Protein AF-A0A1F4ZVP4-F1 (afdb_monomer_lite)

Foldseek 3Di:
DPDDDPPDPPAAAEAADPDPPDDDPDPSYYYDPPADVVVVVVVVVVVDPDDDDPDDQDNVQRCQLVVNDFKDKDKDAQDDDPDDDDRHDPDDPGDFDWDFDDWADPDPGMIITMTGGDD

Sequence (119 aa):
MDLKEWPLTDGPLVVLSSQSGLVSRYPETTFTKEGPAGAVKLLGDKGYKEVIVIGGNQTWTSFAKVGLVDEVFLDIEPLAFGDGKFLFSGGGVFDLKLKLLESRPLSSQTIQLHYLVQK

Organism: 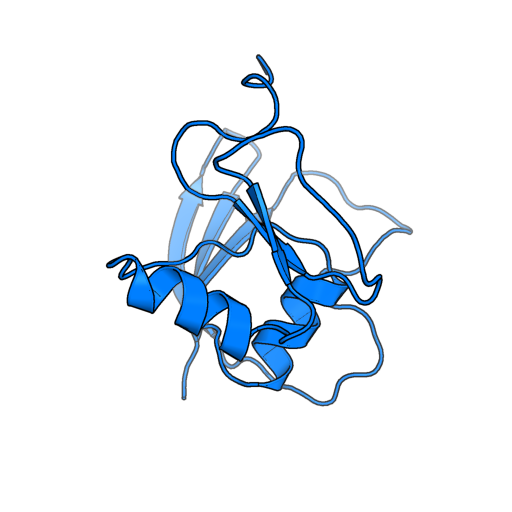NCBI:txid1797266

Radius of gyration: 16.0 Å; chains: 1; bounding box: 39×36×40 Å

Structure (mmCIF, N/CA/C/O backbone):
data_AF-A0A1F4ZVP4-F1
#
_entry.id   AF-A0A1F4ZVP4-F1
#
loop_
_atom_site.group_PDB
_atom_site.id
_atom_site.type_symbol
_atom_site.label_atom_id
_atom_site.label_alt_id
_atom_site.label_comp_id
_atom_site.label_asym_id
_atom_site.label_entity_id
_atom_site.label_seq_id
_atom_site.pdbx_PDB_ins_code
_atom_site.Cartn_x
_atom_site.Cartn_y
_atom_site.Cartn_z
_atom_site.occupancy
_atom_site.B_iso_or_equiv
_atom_site.auth_seq_id
_atom_site.auth_comp_id
_atom_site.auth_asym_id
_atom_site.auth_atom_id
_atom_site.pdbx_PDB_model_num
ATOM 1 N N . MET A 1 1 ? 12.125 -1.549 17.165 1.00 45.12 1 MET A N 1
ATOM 2 C CA . MET A 1 1 ? 11.800 -2.036 15.813 1.00 45.12 1 MET A CA 1
ATOM 3 C C . MET A 1 1 ? 13.130 -2.441 15.211 1.00 45.12 1 MET A C 1
ATOM 5 O O . MET A 1 1 ? 13.897 -1.556 14.856 1.00 45.12 1 MET A O 1
ATOM 9 N N . ASP A 1 2 ? 13.467 -3.730 15.236 1.00 48.38 2 ASP A N 1
ATOM 10 C CA . ASP A 1 2 ? 14.590 -4.214 14.430 1.00 48.38 2 ASP A CA 1
ATOM 11 C C . ASP A 1 2 ? 14.160 -4.039 12.979 1.00 48.38 2 ASP A C 1
ATOM 13 O O . ASP A 1 2 ? 13.241 -4.711 12.505 1.00 48.38 2 ASP A O 1
ATOM 17 N N . LEU A 1 3 ? 14.738 -3.051 12.303 1.00 49.50 3 LEU A N 1
ATOM 18 C CA . LEU A 1 3 ? 14.576 -2.937 10.865 1.00 49.50 3 LEU A CA 1
ATOM 19 C C . LEU A 1 3 ? 15.247 -4.183 10.286 1.00 49.50 3 LEU A C 1
ATOM 21 O O . LEU A 1 3 ? 16.468 -4.309 10.369 1.00 49.50 3 LEU A O 1
ATOM 25 N N . LYS A 1 4 ? 14.452 -5.116 9.743 1.00 58.88 4 LYS A N 1
ATOM 26 C CA . LYS A 1 4 ? 14.982 -6.157 8.852 1.00 58.88 4 LYS A CA 1
ATOM 27 C C . LYS A 1 4 ? 15.918 -5.480 7.846 1.00 58.88 4 LYS A C 1
ATOM 29 O O . LYS A 1 4 ? 15.633 -4.363 7.403 1.00 58.88 4 LYS A O 1
ATOM 34 N N . GLU A 1 5 ? 17.031 -6.134 7.522 1.00 70.31 5 GLU A N 1
ATOM 35 C CA . GLU A 1 5 ? 17.981 -5.613 6.539 1.00 70.31 5 GLU A CA 1
ATOM 36 C C . GLU A 1 5 ? 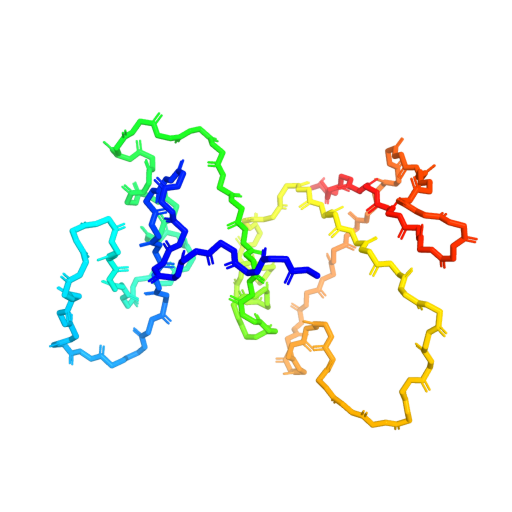17.251 -5.219 5.248 1.00 70.31 5 GLU A C 1
ATOM 38 O O . GLU A 1 5 ? 16.305 -5.881 4.822 1.00 70.31 5 GLU A O 1
ATOM 43 N N . TRP A 1 6 ? 17.656 -4.094 4.661 1.00 67.94 6 TRP A N 1
ATOM 44 C CA . TRP A 1 6 ? 17.131 -3.629 3.384 1.00 67.94 6 TRP A CA 1
ATOM 45 C C . TRP A 1 6 ? 17.987 -4.184 2.234 1.00 67.94 6 TRP A C 1
ATOM 47 O O . TRP A 1 6 ? 19.216 -4.044 2.289 1.00 67.94 6 TRP A O 1
ATOM 57 N N . PRO A 1 7 ? 17.381 -4.683 1.141 1.00 70.25 7 PRO A N 1
ATOM 58 C CA . PRO A 1 7 ? 15.942 -4.743 0.858 1.00 70.25 7 PRO A CA 1
ATOM 59 C C . PRO A 1 7 ? 15.245 -5.915 1.560 1.00 70.25 7 PRO A C 1
ATOM 61 O O . PRO A 1 7 ? 15.893 -6.833 2.048 1.00 70.25 7 PRO A O 1
ATOM 64 N N . LEU A 1 8 ? 13.907 -5.884 1.573 1.00 68.50 8 LEU A N 1
ATOM 65 C CA . LEU A 1 8 ? 13.087 -6.998 2.055 1.00 68.50 8 LEU A CA 1
ATOM 66 C C . LEU A 1 8 ? 13.511 -8.296 1.350 1.00 68.50 8 LEU A C 1
ATOM 68 O O . LEU A 1 8 ? 13.400 -8.399 0.132 1.00 68.50 8 LEU A O 1
ATOM 72 N N . THR A 1 9 ? 13.977 -9.277 2.119 1.00 67.56 9 THR A N 1
ATOM 73 C CA . THR A 1 9 ? 14.490 -10.554 1.595 1.00 67.56 9 THR A CA 1
ATOM 74 C C . THR A 1 9 ? 13.409 -11.623 1.431 1.00 67.56 9 THR A C 1
ATOM 76 O O . THR A 1 9 ? 13.663 -12.674 0.850 1.00 67.56 9 THR A O 1
ATOM 79 N N . ASP A 1 10 ? 12.189 -11.349 1.901 1.00 74.62 10 ASP A N 1
ATOM 80 C CA . ASP A 1 10 ? 11.070 -12.299 1.906 1.00 74.62 10 ASP A CA 1
ATOM 81 C C . ASP A 1 10 ? 10.374 -12.429 0.529 1.00 74.62 10 ASP A C 1
ATOM 83 O O . ASP A 1 10 ? 9.426 -13.200 0.382 1.00 74.62 10 ASP A O 1
ATOM 87 N N . GLY A 1 11 ? 10.816 -11.684 -0.493 1.00 81.00 11 GLY A N 1
ATOM 88 C CA . GLY A 1 11 ? 10.247 -11.741 -1.841 1.00 81.00 11 GLY A CA 1
ATOM 89 C C . GLY A 1 11 ? 10.849 -10.724 -2.819 1.00 81.00 11 GLY A C 1
ATOM 90 O O . GLY A 1 11 ? 11.676 -9.898 -2.434 1.00 81.00 11 GLY A O 1
ATOM 91 N N . PRO A 1 12 ? 10.455 -10.767 -4.104 1.00 90.69 12 PRO A N 1
ATOM 92 C CA . PRO A 1 12 ? 10.940 -9.826 -5.104 1.00 90.69 12 PRO A CA 1
ATOM 93 C C . PRO A 1 12 ? 10.416 -8.414 -4.830 1.00 90.69 12 PRO A C 1
ATOM 95 O O . PRO A 1 12 ? 9.220 -8.203 -4.629 1.00 90.69 12 PRO A O 1
ATOM 98 N N . LEU A 1 13 ? 11.306 -7.430 -4.915 1.00 92.75 13 LEU A N 1
ATOM 99 C CA . LEU A 1 13 ? 10.977 -6.015 -4.811 1.00 92.75 13 LEU A CA 1
ATOM 100 C C . LEU A 1 13 ? 10.912 -5.397 -6.209 1.00 92.75 13 LEU A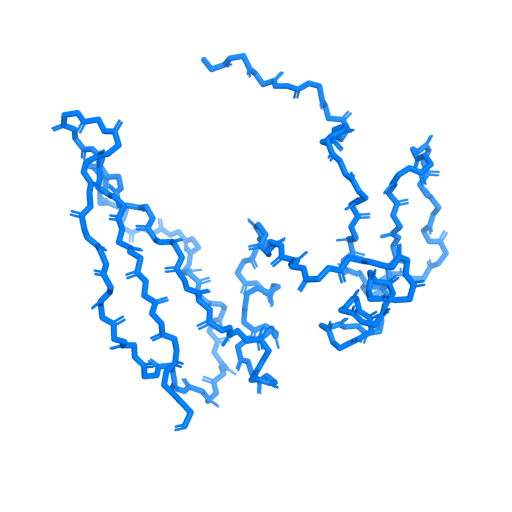 C 1
ATOM 102 O O . LEU A 1 13 ? 11.869 -5.465 -6.980 1.00 92.75 13 LEU A O 1
ATOM 106 N N . VAL A 1 14 ? 9.799 -4.743 -6.536 1.00 94.62 14 VAL A N 1
ATOM 107 C CA . VAL A 1 14 ? 9.669 -3.961 -7.771 1.00 94.62 14 VAL A CA 1
ATOM 108 C C . VAL A 1 14 ? 9.603 -2.482 -7.426 1.00 94.62 14 VAL A C 1
ATOM 110 O O . VAL A 1 14 ? 8.726 -2.045 -6.686 1.00 94.62 14 VAL A O 1
ATOM 113 N N . VAL A 1 15 ? 10.525 -1.702 -7.985 1.00 95.06 15 VAL A N 1
ATOM 114 C CA . VAL A 1 15 ? 10.582 -0.250 -7.808 1.00 95.06 15 VAL A CA 1
ATOM 115 C C . VAL A 1 15 ? 10.091 0.428 -9.081 1.00 95.06 15 VAL A C 1
ATOM 117 O O . VAL A 1 15 ? 10.710 0.305 -10.142 1.00 95.06 15 VAL A O 1
ATOM 120 N N . LEU A 1 16 ? 8.989 1.172 -8.974 1.00 95.81 16 LEU A N 1
ATOM 121 C CA . LEU A 1 16 ? 8.525 2.038 -10.054 1.00 95.81 16 LEU A CA 1
ATOM 122 C C . LEU A 1 16 ? 9.419 3.278 -10.134 1.00 95.81 16 LEU A C 1
ATOM 124 O O . LEU A 1 16 ? 9.526 4.030 -9.167 1.00 95.81 16 LEU A O 1
ATOM 128 N N . SER A 1 17 ? 10.049 3.506 -11.284 1.00 94.81 17 SER A N 1
ATOM 129 C CA . SER A 1 17 ? 10.890 4.681 -11.517 1.00 94.81 17 SER A CA 1
ATOM 130 C C . SER A 1 17 ? 10.780 5.159 -12.959 1.00 94.81 17 SER A C 1
ATOM 132 O O . SER A 1 17 ? 10.801 4.366 -13.898 1.00 94.81 17 SER A O 1
ATOM 134 N N . SER A 1 18 ? 10.698 6.476 -13.145 1.00 92.94 18 SER A N 1
ATOM 135 C CA . SER A 1 18 ? 10.799 7.103 -14.467 1.00 92.94 18 SER A CA 1
ATOM 136 C C . SER A 1 18 ? 12.242 7.166 -14.981 1.00 92.94 18 SER A C 1
ATOM 138 O O . SER A 1 18 ? 12.456 7.402 -16.170 1.00 92.94 18 SER A O 1
ATOM 140 N N . GLN A 1 19 ? 13.238 6.944 -14.115 1.00 94.19 19 GLN A N 1
ATOM 141 C CA . GLN A 1 19 ? 14.649 6.976 -14.484 1.00 94.19 19 GLN A CA 1
ATOM 142 C C . GLN A 1 19 ? 15.063 5.679 -15.188 1.00 94.19 19 GLN A C 1
ATOM 144 O O . GLN A 1 19 ? 14.948 4.580 -14.646 1.00 94.19 19 GLN A O 1
ATOM 149 N N . SER A 1 20 ? 15.594 5.816 -16.401 1.00 89.50 20 SER A N 1
ATOM 150 C CA . SER A 1 20 ? 16.144 4.706 -17.179 1.00 89.50 20 SER A CA 1
ATOM 151 C C . SER A 1 20 ? 17.567 4.339 -16.754 1.00 89.50 20 SER A C 1
ATOM 153 O O . SER A 1 20 ? 18.320 5.192 -16.290 1.00 89.50 20 SER A O 1
ATOM 155 N N . GLY A 1 21 ? 17.960 3.085 -16.995 1.00 89.25 21 GLY A N 1
ATOM 156 C CA . GLY A 1 21 ? 19.331 2.612 -16.762 1.00 89.25 21 GLY A CA 1
ATOM 157 C C . GLY A 1 21 ? 19.653 2.298 -15.301 1.00 89.25 21 GLY A C 1
ATOM 158 O O . GLY A 1 21 ? 20.815 2.077 -14.972 1.00 89.25 21 GLY A O 1
ATOM 159 N N . LEU A 1 22 ? 18.645 2.269 -14.424 1.00 91.88 22 LEU A N 1
ATOM 160 C CA . LEU A 1 22 ? 18.822 1.823 -13.047 1.00 91.88 22 LEU A CA 1
ATOM 161 C C . LEU A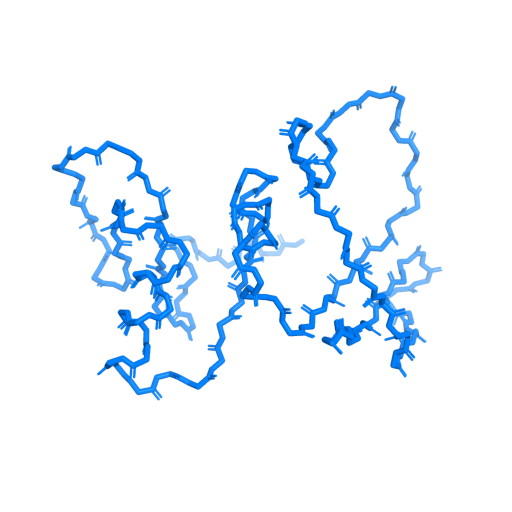 1 22 ? 19.054 0.313 -13.008 1.00 91.88 22 LEU A C 1
ATOM 163 O O . LEU A 1 22 ? 18.256 -0.467 -13.528 1.00 91.88 22 LEU A O 1
ATOM 167 N N . VAL A 1 23 ? 20.142 -0.081 -12.352 1.00 89.81 23 VAL A N 1
ATOM 168 C CA . VAL A 1 23 ? 20.497 -1.476 -12.100 1.00 89.81 23 VAL A CA 1
ATOM 169 C C . VAL A 1 23 ? 20.583 -1.665 -10.596 1.00 89.81 23 VAL A C 1
ATOM 171 O O . VAL A 1 23 ? 21.237 -0.894 -9.894 1.00 89.81 23 VAL A O 1
ATOM 174 N N . SER A 1 24 ? 19.893 -2.683 -10.094 1.00 89.62 24 SER A N 1
ATOM 175 C CA . SER A 1 24 ? 19.969 -3.037 -8.685 1.00 89.62 24 SER A CA 1
ATOM 176 C C . SER A 1 24 ? 21.269 -3.779 -8.384 1.00 89.62 24 SER A C 1
ATOM 178 O O . SER A 1 24 ? 21.685 -4.647 -9.147 1.00 89.62 24 SER A O 1
ATOM 180 N N . ARG A 1 25 ? 21.873 -3.488 -7.227 1.00 89.00 25 ARG A N 1
ATOM 181 C CA . ARG A 1 25 ? 22.939 -4.321 -6.637 1.00 89.00 25 ARG A CA 1
ATOM 182 C C . ARG A 1 25 ? 22.404 -5.594 -5.964 1.00 89.00 25 ARG A C 1
ATOM 184 O O . ARG A 1 25 ? 23.186 -6.452 -5.579 1.00 89.00 25 ARG A O 1
ATOM 191 N N . TYR A 1 26 ? 21.085 -5.679 -5.815 1.00 88.31 26 TYR A N 1
ATOM 192 C CA . TYR A 1 26 ? 20.346 -6.759 -5.173 1.00 88.31 26 TYR A CA 1
ATOM 193 C C . TYR A 1 26 ? 19.543 -7.544 -6.224 1.00 88.31 26 TYR A C 1
ATOM 195 O O . TYR A 1 26 ? 18.688 -6.928 -6.876 1.00 88.31 26 TYR A O 1
ATOM 203 N N . PRO A 1 27 ? 19.788 -8.855 -6.410 1.00 86.88 27 PRO A N 1
ATOM 204 C CA . PRO A 1 27 ? 19.127 -9.676 -7.434 1.00 86.88 27 PRO A CA 1
ATOM 205 C C . PRO A 1 27 ? 17.594 -9.698 -7.351 1.00 86.88 27 PRO A C 1
ATOM 207 O O . PRO A 1 27 ? 16.906 -9.769 -8.367 1.00 86.88 27 PRO A O 1
ATOM 210 N N . GLU A 1 28 ? 17.054 -9.614 -6.141 1.00 88.25 28 GLU A N 1
ATOM 211 C CA . GLU A 1 28 ? 15.624 -9.625 -5.842 1.00 88.25 28 GLU A CA 1
ATOM 212 C C . GLU A 1 28 ? 14.923 -8.300 -6.166 1.00 88.25 28 GLU A C 1
ATOM 214 O O . GLU A 1 28 ? 13.696 -8.252 -6.216 1.00 88.25 28 GLU A O 1
ATOM 219 N N . THR A 1 29 ? 15.677 -7.226 -6.425 1.00 92.06 29 THR A N 1
ATOM 220 C CA . THR A 1 29 ? 15.121 -5.898 -6.701 1.00 92.06 29 THR A CA 1
ATOM 221 C C . THR A 1 29 ? 15.179 -5.570 -8.190 1.00 92.06 29 THR A C 1
ATOM 223 O O . THR A 1 29 ? 16.241 -5.557 -8.807 1.00 92.06 29 THR A O 1
ATOM 226 N N . THR A 1 30 ? 14.030 -5.250 -8.779 1.00 92.94 30 THR A N 1
ATOM 227 C CA . THR A 1 30 ? 13.894 -4.860 -10.188 1.00 92.94 30 THR A CA 1
ATOM 228 C C . THR A 1 30 ? 13.321 -3.450 -10.302 1.00 92.94 30 THR A C 1
ATOM 230 O O . THR A 1 30 ? 12.308 -3.137 -9.684 1.00 92.94 30 THR A O 1
ATOM 233 N N . PHE A 1 31 ? 13.934 -2.602 -11.127 1.00 94.94 31 PHE A N 1
ATOM 234 C CA . PHE A 1 31 ? 13.374 -1.298 -11.486 1.00 94.94 31 PHE A CA 1
ATOM 235 C C . PHE A 1 31 ? 12.527 -1.423 -12.753 1.00 94.94 31 PHE A C 1
ATOM 237 O O . PHE A 1 31 ? 12.940 -2.077 -13.709 1.00 94.94 31 PHE A O 1
ATOM 244 N N . THR A 1 32 ? 11.364 -0.775 -12.789 1.00 94.12 32 THR A N 1
ATOM 245 C CA . THR A 1 32 ? 10.525 -0.715 -13.993 1.00 94.12 32 THR A CA 1
ATOM 246 C C . THR A 1 32 ? 9.926 0.671 -14.204 1.00 94.12 32 THR A C 1
ATOM 248 O O . THR A 1 32 ? 9.558 1.367 -13.258 1.00 94.12 32 THR A O 1
ATOM 251 N N . LYS A 1 33 ? 9.807 1.049 -15.479 1.00 95.06 33 LYS A N 1
ATOM 252 C CA . LYS A 1 33 ? 9.133 2.270 -15.946 1.00 95.06 33 LYS A CA 1
ATOM 253 C C . LYS A 1 33 ? 7.726 2.006 -16.489 1.00 95.06 33 LYS A C 1
ATOM 255 O O . LYS A 1 33 ? 7.061 2.928 -16.945 1.00 95.06 33 LYS A O 1
ATOM 260 N N . GLU A 1 34 ? 7.281 0.752 -16.472 1.00 93.75 34 GLU A N 1
ATOM 261 C CA . GLU A 1 34 ? 6.021 0.307 -17.087 1.00 93.75 34 GLU A CA 1
ATOM 262 C C . GLU A 1 34 ? 4.784 0.574 -16.206 1.00 93.75 34 GLU A C 1
ATOM 264 O O . GLU A 1 34 ? 3.665 0.183 -16.542 1.00 93.75 34 GLU A O 1
ATOM 269 N N . GLY A 1 35 ? 4.976 1.259 -15.074 1.00 95.12 35 GLY A N 1
ATOM 270 C CA . GLY A 1 35 ? 3.909 1.635 -14.153 1.00 95.12 35 GLY A CA 1
ATOM 271 C C . GLY A 1 35 ? 3.261 0.439 -13.437 1.00 95.12 35 GLY A C 1
ATOM 272 O O . GLY A 1 35 ? 3.827 -0.657 -13.413 1.00 95.12 35 GLY A O 1
ATOM 273 N N . PRO A 1 36 ? 2.071 0.641 -12.840 1.00 96.38 36 PRO A N 1
ATOM 274 C CA . PRO A 1 36 ? 1.372 -0.382 -12.060 1.00 96.38 36 PRO A CA 1
ATOM 275 C C . PRO A 1 36 ? 1.109 -1.683 -12.826 1.00 96.38 36 PRO A C 1
ATOM 277 O O . PRO A 1 36 ? 1.451 -2.759 -12.344 1.00 96.38 36 PRO A O 1
ATOM 280 N N . ALA A 1 37 ? 0.557 -1.593 -14.041 1.00 96.56 37 ALA A N 1
ATOM 281 C CA . ALA A 1 37 ? 0.206 -2.770 -14.836 1.00 96.56 37 ALA A CA 1
ATOM 282 C C . ALA A 1 37 ? 1.442 -3.592 -15.231 1.00 96.56 37 ALA A C 1
ATOM 284 O O . ALA A 1 37 ? 1.419 -4.818 -15.140 1.00 96.56 37 ALA A O 1
ATOM 285 N N . GLY A 1 38 ? 2.538 -2.927 -15.614 1.00 96.19 38 GLY A N 1
ATOM 286 C CA . GLY A 1 38 ? 3.794 -3.608 -15.920 1.00 96.19 38 GLY A CA 1
ATOM 287 C C . GLY A 1 38 ? 4.420 -4.273 -14.695 1.00 96.19 38 GLY A C 1
ATOM 288 O O . GLY A 1 38 ? 4.891 -5.403 -14.788 1.00 96.19 38 GLY A O 1
ATOM 289 N N . ALA A 1 39 ? 4.359 -3.637 -13.519 1.00 96.19 39 ALA A N 1
ATOM 290 C CA . ALA A 1 39 ? 4.825 -4.254 -12.276 1.00 96.19 39 ALA A CA 1
ATOM 291 C C . ALA A 1 39 ? 4.002 -5.491 -11.885 1.00 96.19 39 ALA A C 1
ATOM 293 O O . ALA A 1 39 ? 4.584 -6.525 -11.554 1.00 96.19 39 ALA A O 1
ATOM 294 N N . VAL A 1 40 ? 2.668 -5.413 -11.977 1.00 96.81 40 VAL A N 1
ATOM 295 C CA . VAL A 1 40 ? 1.777 -6.561 -11.737 1.00 96.81 40 VAL A CA 1
ATOM 296 C C . VAL A 1 40 ? 2.077 -7.685 -12.725 1.00 96.81 40 VAL A C 1
ATOM 298 O O . VAL A 1 40 ? 2.225 -8.830 -12.309 1.00 96.81 40 VAL A O 1
ATOM 301 N N . LYS A 1 41 ? 2.245 -7.370 -14.015 1.00 96.12 41 LYS A N 1
ATOM 302 C CA . LYS A 1 41 ? 2.607 -8.361 -15.034 1.00 96.12 41 LYS A CA 1
ATOM 303 C C . LYS A 1 41 ? 3.957 -9.018 -14.739 1.00 96.12 41 LYS A C 1
ATOM 305 O O . LYS A 1 41 ? 4.050 -10.237 -14.784 1.00 96.12 41 LYS A O 1
ATOM 310 N N . LEU A 1 42 ? 4.984 -8.238 -14.400 1.00 95.25 42 LEU A N 1
ATOM 311 C CA . LEU A 1 42 ? 6.325 -8.746 -14.097 1.00 95.25 42 LEU A CA 1
ATOM 312 C C . LEU A 1 42 ? 6.311 -9.740 -12.931 1.00 95.25 42 LEU A C 1
ATOM 314 O O . LEU A 1 42 ? 7.009 -10.752 -12.975 1.00 95.25 42 LEU A O 1
ATOM 318 N N . LEU A 1 43 ? 5.527 -9.458 -11.889 1.00 95.38 43 LEU A N 1
ATOM 319 C CA . LEU A 1 43 ? 5.359 -10.364 -10.753 1.00 95.38 43 LEU A CA 1
ATOM 320 C C . LEU A 1 43 ? 4.480 -11.572 -11.119 1.00 95.38 43 LEU A C 1
ATOM 322 O O . LEU A 1 43 ? 4.836 -12.701 -10.789 1.00 95.38 43 LEU A O 1
ATOM 326 N N . GLY A 1 44 ? 3.400 -11.372 -11.872 1.00 95.88 44 GLY A N 1
ATOM 327 C CA . GLY A 1 44 ? 2.543 -12.454 -12.363 1.00 95.88 44 GLY A CA 1
ATOM 328 C C . GLY A 1 44 ? 3.289 -13.458 -13.248 1.00 95.88 44 GLY A C 1
ATOM 329 O O . GLY A 1 44 ? 3.163 -14.664 -13.048 1.00 95.88 44 GLY A O 1
ATOM 330 N N . ASP A 1 45 ? 4.153 -12.983 -14.150 1.00 95.50 45 ASP A N 1
ATOM 331 C CA . ASP A 1 45 ? 5.000 -13.821 -15.013 1.00 95.50 45 ASP A CA 1
ATOM 332 C C . ASP A 1 45 ? 6.005 -14.666 -14.204 1.00 95.50 45 ASP A C 1
ATOM 334 O O . ASP A 1 45 ? 6.457 -15.715 -14.663 1.00 95.50 45 ASP A O 1
ATOM 338 N N . LYS A 1 46 ? 6.341 -14.237 -12.979 1.00 92.94 46 LYS A N 1
ATOM 339 C CA . LYS A 1 46 ? 7.168 -14.993 -12.022 1.00 92.94 46 LYS A CA 1
ATOM 340 C C . LYS A 1 46 ? 6.346 -15.928 -11.118 1.00 92.94 46 LYS A C 1
ATOM 342 O O . LYS A 1 46 ? 6.918 -16.569 -10.242 1.00 92.94 46 LYS A O 1
ATOM 347 N N . GLY A 1 47 ? 5.029 -16.014 -11.317 1.00 95.38 47 GLY A N 1
ATOM 348 C CA . GLY A 1 47 ? 4.128 -16.913 -10.593 1.00 95.38 47 GLY A CA 1
ATOM 349 C C . GLY A 1 47 ? 3.509 -16.343 -9.312 1.00 95.38 47 GLY A C 1
ATOM 350 O O . GLY A 1 47 ? 2.839 -17.087 -8.592 1.00 95.38 47 GLY A O 1
ATOM 351 N N . TYR A 1 48 ? 3.697 -15.053 -9.012 1.00 94.75 48 TYR A N 1
ATOM 352 C CA . TYR A 1 48 ? 3.086 -14.421 -7.838 1.00 94.75 48 TYR A CA 1
ATOM 353 C C . TYR A 1 48 ? 1.609 -14.111 -8.094 1.00 94.75 48 TYR A C 1
ATOM 355 O O . TYR A 1 48 ? 1.245 -13.581 -9.142 1.00 94.75 48 TYR A O 1
ATOM 363 N N . LYS A 1 49 ? 0.760 -14.444 -7.118 1.00 94.94 49 LYS A N 1
ATOM 364 C CA . LYS A 1 49 ? -0.699 -14.244 -7.190 1.00 94.94 49 LYS A CA 1
ATOM 365 C C . LYS A 1 49 ? -1.169 -12.975 -6.491 1.00 94.94 49 LYS A C 1
ATOM 367 O O . LYS A 1 49 ? -2.241 -12.474 -6.805 1.00 94.94 49 LYS A O 1
ATOM 372 N N . GLU A 1 50 ? -0.367 -12.478 -5.558 1.00 94.75 50 GLU A N 1
ATOM 373 C CA . GLU A 1 50 ? -0.681 -11.337 -4.708 1.00 94.75 50 GLU A CA 1
ATOM 374 C C . GLU A 1 50 ? 0.520 -10.393 -4.686 1.00 94.75 50 GLU A C 1
ATOM 376 O O . GLU A 1 50 ? 1.675 -10.827 -4.738 1.00 94.75 50 GLU A O 1
ATOM 381 N N . VAL A 1 51 ? 0.240 -9.092 -4.637 1.00 94.62 51 VAL A N 1
ATOM 382 C CA . VAL A 1 51 ? 1.250 -8.032 -4.621 1.00 94.62 51 VAL A CA 1
ATOM 383 C C . VAL A 1 51 ? 0.877 -7.032 -3.541 1.00 94.62 51 VAL A C 1
ATOM 385 O O . VAL A 1 51 ? -0.255 -6.558 -3.492 1.00 94.62 51 VAL A O 1
ATOM 388 N N . ILE A 1 52 ? 1.846 -6.670 -2.703 1.00 95.19 52 ILE A N 1
ATOM 389 C CA . ILE A 1 52 ? 1.677 -5.623 -1.694 1.00 95.19 52 ILE A CA 1
ATOM 390 C C . ILE A 1 52 ? 2.306 -4.333 -2.218 1.00 95.19 52 ILE A C 1
ATOM 392 O O . ILE A 1 52 ? 3.494 -4.290 -2.541 1.00 95.19 52 ILE A O 1
ATOM 396 N N . VAL A 1 53 ? 1.519 -3.259 -2.270 1.00 96.00 53 VAL A N 1
ATOM 397 C CA . VAL A 1 53 ? 2.001 -1.925 -2.648 1.00 96.00 53 VAL A CA 1
ATOM 398 C C . VAL A 1 53 ? 2.317 -1.127 -1.383 1.00 96.00 53 VAL A C 1
ATOM 400 O O . VAL A 1 53 ? 1.443 -0.500 -0.793 1.00 96.00 53 VAL A O 1
ATOM 403 N N . ILE A 1 54 ? 3.583 -1.129 -0.965 1.00 92.50 54 ILE A N 1
ATOM 404 C CA . ILE A 1 54 ? 4.005 -0.529 0.317 1.00 92.50 54 ILE A CA 1
ATOM 405 C C . ILE A 1 54 ? 4.228 0.993 0.281 1.00 92.50 54 ILE A C 1
ATOM 407 O O . ILE A 1 54 ? 4.381 1.604 1.333 1.00 92.50 54 ILE A O 1
ATOM 411 N N . GLY A 1 55 ? 4.249 1.627 -0.896 1.00 87.06 55 GLY A N 1
ATOM 412 C CA . GLY A 1 55 ? 4.331 3.088 -1.004 1.00 87.06 55 GLY A CA 1
ATOM 413 C C . GLY A 1 55 ? 5.129 3.621 -2.192 1.00 87.06 55 GLY A C 1
ATOM 414 O O . GLY A 1 55 ? 5.592 2.868 -3.047 1.00 87.06 55 GLY A O 1
ATOM 415 N N . GLY A 1 56 ? 5.306 4.943 -2.305 1.00 93.12 56 GLY A N 1
ATOM 416 C CA . GLY A 1 56 ? 4.678 6.008 -1.496 1.00 93.12 56 GLY A CA 1
ATOM 417 C C . GLY A 1 56 ? 3.383 6.551 -2.114 1.00 93.12 56 GLY A C 1
ATOM 418 O O . GLY A 1 56 ? 2.823 5.936 -3.018 1.00 93.12 56 GLY A O 1
ATOM 419 N N . ASN A 1 57 ? 2.934 7.735 -1.684 1.00 93.25 57 ASN A N 1
ATOM 420 C CA . ASN A 1 57 ? 1.666 8.329 -2.132 1.00 93.25 57 ASN A CA 1
ATOM 421 C C . ASN A 1 57 ? 1.490 8.404 -3.662 1.00 93.25 57 ASN A C 1
ATOM 423 O O . ASN A 1 57 ? 0.392 8.185 -4.157 1.00 93.25 57 ASN A O 1
ATOM 427 N N . GLN A 1 58 ? 2.559 8.653 -4.424 1.00 93.88 58 GLN A N 1
ATOM 428 C CA . GLN A 1 58 ? 2.538 8.628 -5.892 1.00 93.88 58 GLN A CA 1
ATOM 429 C C . GLN A 1 58 ? 2.295 7.217 -6.446 1.00 93.88 58 GLN A C 1
ATOM 431 O O . GLN A 1 58 ? 1.501 7.049 -7.371 1.00 93.88 58 GLN A O 1
ATOM 436 N N . THR A 1 59 ? 2.941 6.203 -5.863 1.00 95.44 59 THR A N 1
ATOM 437 C CA . THR A 1 59 ? 2.736 4.793 -6.208 1.00 95.44 59 THR A CA 1
ATOM 438 C C . THR A 1 59 ? 1.294 4.399 -5.918 1.00 95.44 59 THR A C 1
ATOM 440 O O . THR A 1 59 ? 0.595 3.983 -6.838 1.00 95.44 59 THR A O 1
ATOM 443 N N . TRP A 1 60 ? 0.804 4.618 -4.693 1.00 95.50 60 TRP A N 1
ATOM 444 C CA . TRP A 1 60 ? -0.581 4.312 -4.322 1.00 95.50 60 TRP A CA 1
ATOM 445 C C . TRP A 1 60 ? -1.590 5.011 -5.240 1.00 95.50 60 TRP A C 1
ATOM 447 O O . TRP A 1 60 ? -2.481 4.354 -5.776 1.00 95.50 60 TRP A O 1
ATOM 457 N N . THR A 1 61 ? -1.402 6.307 -5.521 1.00 94.94 61 THR A N 1
ATOM 458 C CA . T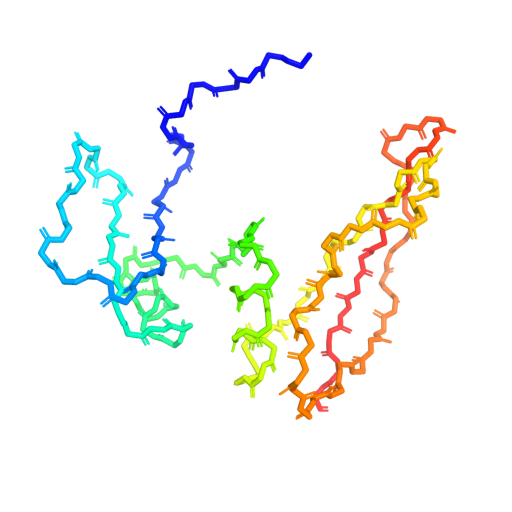HR A 1 61 ? -2.237 7.040 -6.486 1.00 94.94 61 THR A CA 1
ATOM 459 C C . THR A 1 61 ? -2.218 6.391 -7.865 1.00 94.94 61 THR A C 1
ATOM 461 O O . THR A 1 61 ? -3.265 6.277 -8.499 1.00 94.94 61 THR A O 1
ATOM 464 N N . SER A 1 62 ? -1.047 5.986 -8.366 1.00 94.88 62 SER A N 1
ATOM 465 C CA . SER A 1 62 ? -0.941 5.394 -9.702 1.00 94.88 62 SER A CA 1
ATOM 466 C C . SER A 1 62 ? -1.713 4.080 -9.822 1.00 94.88 62 SER A C 1
ATOM 468 O O . SER A 1 62 ? -2.394 3.896 -10.825 1.00 94.88 62 SER A O 1
ATOM 470 N N . PHE A 1 63 ? -1.678 3.218 -8.798 1.00 96.12 63 PHE A N 1
ATOM 471 C CA . PHE A 1 63 ? -2.448 1.968 -8.762 1.00 96.12 63 PHE A CA 1
ATOM 472 C C . PHE A 1 63 ? -3.954 2.235 -8.664 1.00 96.12 63 PHE A C 1
ATOM 474 O O . PHE A 1 63 ? -4.732 1.638 -9.410 1.00 96.12 63 PHE A O 1
ATOM 481 N N . ALA A 1 64 ? -4.359 3.174 -7.803 1.00 94.62 64 ALA A N 1
ATOM 482 C CA . ALA A 1 64 ? -5.762 3.544 -7.633 1.00 94.62 64 ALA A CA 1
ATOM 483 C C . ALA A 1 64 ? -6.374 4.098 -8.932 1.00 94.62 64 ALA A C 1
ATOM 485 O O . ALA A 1 64 ? -7.466 3.693 -9.323 1.00 94.62 64 ALA A O 1
ATOM 486 N N . LYS A 1 65 ? -5.643 4.958 -9.657 1.00 93.38 65 LYS A N 1
ATOM 487 C CA . LYS A 1 65 ? -6.095 5.554 -10.929 1.00 93.38 65 LYS A CA 1
ATOM 488 C C . LYS A 1 65 ? -6.399 4.535 -12.026 1.00 93.38 65 LYS A C 1
ATOM 490 O O . LYS A 1 65 ? -7.226 4.816 -12.886 1.00 93.38 65 LYS A O 1
ATOM 495 N N . VAL A 1 66 ? -5.715 3.392 -12.029 1.00 94.00 66 VAL A N 1
ATOM 496 C CA . VAL A 1 66 ? -5.889 2.352 -13.057 1.00 94.00 66 VAL A CA 1
ATOM 497 C C . VAL A 1 66 ? -6.742 1.175 -12.577 1.00 94.00 66 VAL A C 1
ATOM 499 O O . VAL A 1 66 ? -6.833 0.173 -13.278 1.00 94.00 66 VAL A O 1
ATOM 502 N N . GLY A 1 67 ? -7.360 1.277 -11.394 1.00 94.25 67 GLY A N 1
ATOM 503 C CA . GLY A 1 67 ? -8.254 0.243 -10.864 1.00 94.25 67 GLY A CA 1
ATOM 504 C C . GLY A 1 67 ? -7.557 -1.071 -10.495 1.00 94.25 67 GLY A C 1
ATOM 505 O O . GLY A 1 67 ? -8.197 -2.118 -10.521 1.00 94.25 67 GLY A O 1
ATOM 506 N N . LEU A 1 68 ? -6.260 -1.030 -10.162 1.00 96.19 68 LEU A N 1
ATOM 507 C CA . LEU A 1 68 ? -5.457 -2.204 -9.776 1.00 96.19 68 LEU A CA 1
ATOM 508 C C . LEU A 1 68 ? -5.297 -2.332 -8.252 1.00 96.19 68 LEU A C 1
ATOM 510 O O . LEU A 1 68 ? -4.246 -2.739 -7.764 1.00 96.19 68 LEU A O 1
ATOM 514 N N . VAL A 1 69 ? -6.318 -1.928 -7.496 1.00 96.31 69 VAL A N 1
ATOM 515 C CA . VAL A 1 69 ? -6.368 -2.087 -6.039 1.00 96.31 69 VAL A CA 1
ATOM 516 C C . VAL A 1 69 ? -7.600 -2.912 -5.709 1.00 96.31 69 VAL A C 1
ATOM 518 O O . VAL A 1 69 ? -8.717 -2.481 -5.991 1.00 96.31 69 VAL A O 1
ATOM 521 N N . ASP A 1 70 ? -7.390 -4.088 -5.128 1.00 97.94 70 ASP A N 1
ATOM 522 C CA . ASP A 1 70 ? -8.473 -4.974 -4.698 1.00 97.94 70 ASP A CA 1
ATOM 523 C C . ASP A 1 70 ? -8.789 -4.788 -3.208 1.00 97.94 70 ASP A C 1
ATOM 525 O O . ASP A 1 70 ? -9.957 -4.741 -2.823 1.00 97.94 70 ASP A O 1
ATOM 529 N N . GLU A 1 71 ? -7.764 -4.601 -2.375 1.00 98.38 71 GLU A N 1
ATOM 530 C CA . GLU A 1 71 ? -7.889 -4.476 -0.921 1.00 98.38 71 GLU A CA 1
ATOM 531 C C . GLU A 1 71 ? -6.999 -3.351 -0.374 1.00 98.38 71 GLU A C 1
ATOM 533 O O . GLU A 1 71 ? -5.957 -3.021 -0.946 1.00 98.38 71 GLU A O 1
ATOM 538 N N . VAL A 1 72 ? -7.412 -2.751 0.746 1.00 97.88 72 VAL A N 1
ATOM 539 C CA . VAL A 1 72 ? -6.661 -1.706 1.455 1.00 97.88 72 VAL A CA 1
ATOM 540 C C . VAL A 1 72 ? -6.521 -2.094 2.922 1.00 97.88 72 VAL A C 1
ATOM 542 O O . VAL A 1 72 ? -7.520 -2.271 3.615 1.00 97.88 72 VAL A O 1
ATOM 545 N N . PHE A 1 73 ? -5.280 -2.166 3.397 1.00 97.88 73 PHE A N 1
ATOM 546 C CA . PHE A 1 73 ? -4.941 -2.280 4.814 1.00 97.88 73 PHE A CA 1
ATOM 547 C C . PHE A 1 73 ? -4.460 -0.908 5.289 1.00 97.88 73 PHE A C 1
ATOM 549 O O . PHE A 1 73 ? -3.423 -0.425 4.836 1.00 97.88 73 PHE A O 1
ATOM 556 N N . LEU A 1 74 ? -5.252 -0.254 6.138 1.00 97.25 74 LEU A N 1
ATOM 557 C CA . LEU A 1 74 ? -4.988 1.091 6.639 1.00 97.25 74 LEU A CA 1
ATOM 558 C C . LEU A 1 74 ? -4.722 1.050 8.141 1.00 97.25 74 LEU A C 1
ATOM 560 O O . LEU A 1 74 ? -5.641 0.821 8.927 1.00 97.25 74 LEU A O 1
ATOM 564 N N . ASP A 1 75 ? -3.481 1.334 8.519 1.00 97.56 75 ASP A N 1
ATOM 565 C CA . ASP A 1 75 ? -3.074 1.450 9.915 1.00 97.56 75 ASP A CA 1
ATOM 566 C C . ASP A 1 75 ? -3.219 2.908 10.371 1.00 97.56 75 ASP A C 1
ATOM 568 O O . ASP A 1 75 ? -2.687 3.829 9.747 1.00 97.56 75 ASP A O 1
ATOM 572 N N . ILE A 1 76 ? -3.966 3.124 11.453 1.00 97.56 76 ILE A N 1
ATOM 573 C CA . ILE A 1 76 ? -4.181 4.439 12.060 1.00 97.56 76 ILE A CA 1
ATOM 574 C C . ILE A 1 76 ? -3.392 4.500 13.363 1.00 97.56 76 ILE A C 1
ATOM 576 O O . ILE A 1 76 ? -3.696 3.790 14.324 1.00 97.56 76 ILE A O 1
ATOM 580 N N . GLU A 1 77 ? -2.395 5.381 13.378 1.00 97.88 77 GLU A N 1
ATOM 581 C CA . GLU A 1 77 ? -1.559 5.673 14.541 1.00 97.88 77 GLU A CA 1
ATOM 582 C C . GLU A 1 77 ? -2.149 6.819 15.385 1.00 97.88 77 GLU A C 1
ATOM 584 O O . GLU A 1 77 ? -2.839 7.688 14.843 1.00 97.88 77 GLU A O 1
ATOM 589 N N . PRO A 1 78 ? -1.863 6.884 16.701 1.00 97.31 78 PRO A N 1
ATOM 590 C CA . PRO A 1 78 ? -2.425 7.877 17.626 1.00 97.31 78 PRO A CA 1
ATOM 591 C C . PRO A 1 78 ? -1.751 9.261 17.496 1.00 97.31 78 PRO A C 1
ATOM 593 O O . PRO A 1 78 ? -1.341 9.869 18.484 1.00 97.31 78 PRO A O 1
ATOM 596 N N . LEU A 1 79 ? -1.589 9.760 16.269 1.00 96.25 79 LEU A N 1
ATOM 597 C CA . LEU A 1 79 ? -0.883 11.000 15.943 1.00 96.25 79 LEU A CA 1
ATOM 598 C C . LEU A 1 79 ? -1.669 11.800 14.900 1.00 96.25 79 LEU A C 1
ATOM 600 O O . LEU A 1 79 ? -1.990 11.301 13.825 1.00 96.25 79 LEU A O 1
ATOM 604 N N . ALA A 1 80 ? -1.935 13.072 15.200 1.00 94.94 80 ALA A N 1
ATOM 605 C CA . ALA A 1 80 ? -2.564 14.009 14.275 1.00 94.94 80 ALA A CA 1
ATOM 606 C C . ALA A 1 80 ? -1.521 15.012 13.764 1.00 94.94 80 ALA A C 1
ATOM 608 O O . ALA A 1 80 ? -1.148 15.952 14.467 1.00 94.94 80 ALA A O 1
ATOM 609 N N . PHE A 1 81 ? -1.036 14.807 12.540 1.00 94.56 81 PHE A N 1
ATOM 610 C CA . PHE A 1 81 ? -0.119 15.743 11.893 1.00 94.56 81 PHE A CA 1
ATOM 611 C C . PHE A 1 81 ? -0.885 16.938 11.310 1.00 94.56 81 PHE A C 1
ATOM 613 O O . PHE A 1 81 ? -1.873 16.759 10.602 1.00 94.56 81 PHE A O 1
ATOM 620 N N . GLY A 1 82 ? -0.415 18.159 11.583 1.00 94.50 82 GLY A N 1
ATOM 621 C CA . GLY A 1 82 ? -0.965 19.387 10.986 1.00 94.50 82 GLY A CA 1
ATOM 622 C C . GLY A 1 82 ? -0.469 19.674 9.562 1.00 94.50 82 GLY A C 1
ATOM 623 O O . GLY A 1 82 ? -1.055 20.499 8.870 1.00 94.50 82 GLY A O 1
ATOM 624 N N . ASP A 1 83 ? 0.601 19.000 9.134 1.00 92.81 83 ASP A N 1
ATOM 625 C CA . ASP A 1 83 ? 1.182 19.057 7.790 1.00 92.81 83 ASP A CA 1
ATOM 626 C C . ASP A 1 83 ? 1.901 17.728 7.491 1.00 92.81 83 ASP A C 1
ATOM 628 O O . ASP A 1 83 ? 2.338 17.033 8.412 1.00 92.81 83 ASP A O 1
ATOM 632 N N . GLY A 1 84 ? 2.020 17.350 6.218 1.00 90.12 84 GLY A N 1
ATOM 633 C CA . GLY A 1 84 ? 2.669 16.106 5.819 1.00 90.12 84 GLY A CA 1
ATOM 634 C C . GLY A 1 84 ? 2.293 15.608 4.426 1.00 90.12 84 GLY A C 1
ATOM 635 O O . GLY A 1 84 ? 1.710 16.306 3.597 1.00 90.12 84 GLY A O 1
ATOM 636 N N . LYS A 1 85 ? 2.656 14.354 4.138 1.00 89.50 85 LYS A N 1
ATOM 637 C CA . LYS A 1 85 ? 2.255 13.686 2.895 1.00 89.50 85 LYS A CA 1
ATOM 638 C C . LYS A 1 85 ? 0.859 13.093 3.066 1.00 89.50 85 LYS A C 1
ATOM 640 O O . LYS A 1 85 ? 0.657 12.229 3.912 1.00 89.50 85 LYS A O 1
ATOM 645 N N . PHE A 1 86 ? -0.079 13.513 2.221 1.00 90.19 86 PHE A N 1
ATOM 646 C CA . PHE A 1 86 ? -1.375 12.847 2.092 1.00 90.19 86 PHE A CA 1
ATOM 647 C C . PHE A 1 86 ? -1.208 11.397 1.628 1.00 90.19 86 PHE A C 1
ATOM 649 O O . PHE A 1 86 ? -0.263 11.096 0.889 1.00 90.19 86 PHE A O 1
ATOM 656 N N . LEU A 1 87 ? -2.167 10.541 2.007 1.00 90.12 87 LEU A N 1
ATOM 657 C CA . LEU A 1 87 ? -2.229 9.138 1.588 1.00 90.12 87 LEU A CA 1
ATOM 658 C C . LEU A 1 87 ? -2.140 9.028 0.063 1.00 90.12 87 LEU A C 1
ATOM 660 O O . LEU A 1 87 ? -1.250 8.380 -0.460 1.00 90.12 87 LEU A O 1
ATOM 664 N N . PHE A 1 88 ? -2.974 9.756 -0.670 1.00 92.38 88 PHE A N 1
ATOM 665 C CA . PHE A 1 88 ? -2.849 9.863 -2.119 1.00 92.38 88 PHE A CA 1
ATOM 666 C C . PHE A 1 88 ? -2.237 11.208 -2.499 1.00 92.38 88 PHE A C 1
ATOM 668 O O . PHE A 1 88 ? -2.549 12.245 -1.915 1.00 92.38 88 PHE A O 1
ATOM 675 N N . SER A 1 89 ? -1.351 11.208 -3.492 1.00 88.50 89 SER A N 1
ATOM 676 C CA . SER A 1 89 ? -0.883 12.454 -4.101 1.00 88.50 89 SER A CA 1
ATOM 677 C C . SER A 1 89 ? -2.068 13.212 -4.717 1.00 88.50 89 SER A C 1
ATOM 679 O O . SER A 1 89 ? -2.816 12.634 -5.508 1.00 88.50 89 SER A O 1
ATOM 681 N N . GLY A 1 90 ? -2.218 14.500 -4.395 1.00 72.69 90 GLY A N 1
ATOM 682 C CA . GLY A 1 90 ? -3.292 15.341 -4.934 1.00 72.69 90 GLY A CA 1
ATOM 683 C C . GLY A 1 90 ? -3.314 15.405 -6.470 1.00 72.69 90 GLY A C 1
ATOM 684 O O . GLY A 1 90 ? -2.301 15.165 -7.128 1.00 72.69 90 GLY A O 1
ATOM 685 N N . GLY A 1 91 ? -4.476 15.731 -7.048 1.00 65.50 91 GLY A N 1
ATOM 686 C CA . GLY A 1 91 ? -4.632 15.933 -8.499 1.00 65.50 91 GLY A CA 1
ATOM 687 C C . GLY A 1 91 ? -5.044 14.691 -9.304 1.00 65.50 91 GLY A C 1
ATOM 688 O O . GLY A 1 91 ? -4.776 14.609 -10.502 1.00 65.50 91 GLY A O 1
ATOM 689 N N . GLY A 1 92 ? -5.665 13.692 -8.673 1.00 62.88 92 GLY A N 1
ATOM 690 C CA . GLY A 1 92 ? -6.326 12.580 -9.362 1.00 62.88 92 GLY A CA 1
ATOM 691 C C . GLY A 1 92 ? -7.843 12.647 -9.211 1.00 62.88 92 GLY A C 1
ATOM 692 O O . GLY A 1 92 ? -8.320 12.952 -8.126 1.00 62.88 92 GLY A O 1
ATOM 693 N N . VAL A 1 93 ? -8.583 12.339 -10.279 1.00 74.06 93 VAL A N 1
ATOM 694 C CA . VAL A 1 93 ? -10.028 12.071 -10.214 1.00 74.06 93 VAL A CA 1
ATOM 695 C C . VAL A 1 93 ? -10.194 10.554 -10.148 1.00 74.06 93 VAL A C 1
ATOM 697 O O . VAL A 1 93 ? -10.152 9.884 -11.177 1.00 74.06 93 VAL A O 1
ATOM 700 N N . PHE A 1 94 ? -10.271 10.004 -8.939 1.00 86.62 94 PHE A N 1
ATOM 701 C CA . PHE A 1 94 ? -10.652 8.614 -8.697 1.00 86.62 94 PHE A CA 1
ATOM 702 C C . PHE A 1 94 ? -11.379 8.526 -7.356 1.00 86.62 94 PHE A C 1
ATOM 704 O O . PHE A 1 94 ? -11.026 9.238 -6.419 1.00 86.62 94 PHE A O 1
ATOM 711 N N . ASP A 1 95 ? -12.342 7.614 -7.270 1.00 88.31 95 ASP A N 1
ATOM 712 C CA . ASP A 1 95 ? -13.070 7.314 -6.042 1.00 88.31 95 ASP A CA 1
ATOM 713 C C . ASP A 1 95 ? -12.940 5.819 -5.755 1.00 88.31 95 ASP A C 1
ATOM 715 O O . ASP A 1 95 ? -13.436 4.985 -6.515 1.00 88.31 95 ASP A O 1
ATOM 719 N N . LEU A 1 96 ? -12.271 5.466 -4.655 1.00 92.31 96 LEU A N 1
ATOM 720 C CA . LEU A 1 96 ? -12.281 4.092 -4.157 1.00 92.31 96 LEU A CA 1
ATOM 721 C C . LEU A 1 96 ? -13.501 3.917 -3.254 1.00 92.31 96 LEU A C 1
ATOM 723 O O . LEU A 1 96 ? -13.554 4.456 -2.150 1.00 92.31 96 LEU A O 1
ATOM 727 N N . LYS A 1 97 ? -14.490 3.156 -3.722 1.00 95.62 97 LYS A N 1
ATOM 728 C CA . LYS A 1 97 ? -15.619 2.733 -2.888 1.00 95.62 97 LYS A CA 1
ATOM 729 C C . LYS A 1 97 ? -15.157 1.575 -2.012 1.00 95.62 97 LYS A C 1
ATOM 731 O O . LYS A 1 97 ? -14.762 0.540 -2.538 1.00 95.62 97 LYS A O 1
ATOM 736 N N . LEU A 1 98 ? -15.177 1.753 -0.695 1.00 97.75 98 LEU A N 1
ATOM 737 C CA . LEU A 1 98 ? -14.615 0.789 0.249 1.00 97.75 98 LEU A CA 1
ATOM 738 C C . LEU A 1 98 ? -15.711 0.109 1.069 1.00 97.75 98 LEU A C 1
ATOM 740 O O . LEU A 1 98 ? -16.587 0.769 1.626 1.00 97.75 98 LEU A O 1
ATOM 744 N N . LYS A 1 99 ? -15.615 -1.214 1.201 1.00 98.44 99 LYS A N 1
ATOM 745 C CA . LYS A 1 99 ? -16.392 -2.008 2.155 1.00 98.44 99 LYS A CA 1
ATOM 746 C C . LYS A 1 99 ? -15.467 -2.465 3.277 1.00 98.44 99 LYS A C 1
ATOM 748 O O . LYS A 1 99 ? -14.509 -3.183 3.009 1.00 98.44 99 LYS A O 1
ATOM 753 N N . LEU A 1 100 ? -15.761 -2.076 4.518 1.00 98.69 100 LEU A N 1
ATOM 754 C CA . LEU A 1 100 ? -15.019 -2.562 5.685 1.00 98.69 100 LEU A CA 1
ATOM 755 C C . LEU A 1 100 ? -15.229 -4.075 5.825 1.00 98.69 100 LEU A C 1
ATOM 757 O O . LEU A 1 100 ? -16.371 -4.534 5.885 1.00 98.69 100 LEU A O 1
ATOM 761 N N . LEU A 1 101 ? -14.132 -4.826 5.848 1.00 98.75 101 LEU A N 1
ATOM 762 C CA . LEU A 1 101 ? -14.122 -6.266 6.092 1.00 98.75 101 LEU A CA 1
ATOM 763 C C . LEU A 1 101 ? -13.784 -6.567 7.550 1.00 98.75 101 LEU A C 1
ATOM 765 O O . LEU A 1 101 ? -14.499 -7.326 8.198 1.00 98.75 101 LEU A O 1
ATOM 769 N N . GLU A 1 102 ? -12.734 -5.936 8.072 1.00 98.69 102 GLU A N 1
ATOM 770 C CA . GLU A 1 102 ? -12.254 -6.144 9.435 1.00 98.69 102 GLU A CA 1
ATOM 771 C C . GLU A 1 102 ? -11.720 -4.835 10.030 1.00 98.69 102 GLU A C 1
ATOM 773 O O . GLU A 1 102 ? -11.181 -3.975 9.334 1.00 98.69 102 GLU A O 1
ATOM 778 N N . SER A 1 103 ? -11.865 -4.697 11.345 1.00 98.62 103 SER A N 1
ATOM 779 C CA . SER A 1 103 ? -11.242 -3.650 12.147 1.00 98.62 103 SER A CA 1
ATOM 780 C C . SER A 1 103 ? -10.614 -4.310 13.368 1.00 98.62 103 SER A C 1
ATOM 782 O O . SER A 1 103 ? -11.342 -4.818 14.223 1.00 98.62 103 SER A O 1
ATOM 784 N N . ARG A 1 104 ? -9.281 -4.305 13.462 1.00 98.31 104 ARG A N 1
ATOM 785 C CA . ARG A 1 104 ? -8.551 -5.004 14.532 1.00 98.31 104 ARG A CA 1
ATOM 786 C C . ARG A 1 104 ? -7.475 -4.125 15.177 1.00 98.31 104 ARG A C 1
ATOM 788 O O . ARG A 1 104 ? -6.794 -3.383 14.468 1.00 98.31 104 ARG A O 1
ATOM 795 N N . PRO A 1 105 ? -7.268 -4.208 16.501 1.00 98.06 105 PRO A N 1
ATOM 796 C CA . PRO A 1 105 ? -6.133 -3.550 17.137 1.00 98.06 105 PRO A CA 1
ATOM 797 C C . PRO A 1 105 ? -4.818 -4.222 16.707 1.00 98.06 105 PRO A C 1
ATOM 799 O O . PRO A 1 105 ? -4.699 -5.447 16.742 1.00 98.06 105 PRO A O 1
ATOM 802 N N . LEU A 1 106 ? -3.819 -3.423 16.324 1.00 97.38 106 LEU A N 1
ATOM 803 C CA . LEU A 1 106 ? -2.422 -3.870 16.212 1.00 97.38 106 LEU A CA 1
ATOM 804 C C . LEU A 1 106 ? -1.679 -3.708 17.544 1.00 97.38 106 LEU A C 1
ATOM 806 O O . LEU A 1 106 ? -0.729 -4.433 17.826 1.00 97.38 106 LEU A O 1
ATOM 810 N N . SER A 1 107 ? -2.121 -2.750 18.361 1.00 97.25 107 SER A N 1
ATOM 811 C CA . SER A 1 107 ? -1.603 -2.459 19.697 1.00 97.25 107 SER A CA 1
ATOM 812 C C . SER A 1 107 ? -2.716 -1.854 20.566 1.00 97.25 107 SER A C 1
ATOM 814 O O . SER A 1 107 ? -3.875 -1.801 20.158 1.00 97.25 107 SER A O 1
ATOM 816 N N . SER A 1 108 ? -2.381 -1.359 21.760 1.00 97.19 108 SER A N 1
ATOM 817 C CA . SER A 1 108 ? -3.323 -0.592 22.587 1.00 97.19 108 SER A CA 1
ATOM 818 C C . SER A 1 108 ? -3.703 0.774 21.999 1.00 97.19 108 SER A C 1
ATOM 820 O O . SER A 1 108 ? -4.656 1.381 22.480 1.00 97.19 108 SER A O 1
ATOM 822 N N . GLN A 1 109 ? -2.968 1.269 20.998 1.00 97.75 109 GLN A N 1
ATOM 823 C CA . GLN A 1 109 ? -3.159 2.610 20.429 1.00 97.75 109 GLN A CA 1
ATOM 824 C C . GLN A 1 109 ? -3.312 2.628 18.902 1.00 97.75 109 GLN A C 1
ATOM 826 O O . GLN A 1 109 ? -3.755 3.633 18.354 1.00 97.75 109 GLN A O 1
ATOM 831 N N . THR A 1 110 ? -2.961 1.537 18.224 1.00 98.31 110 THR A N 1
ATOM 832 C CA . THR A 1 110 ? -2.952 1.439 16.760 1.00 98.31 110 THR A CA 1
ATOM 833 C C . THR A 1 110 ? -4.051 0.489 16.305 1.00 98.31 110 THR A C 1
ATOM 835 O O . THR A 1 110 ? -4.143 -0.638 16.806 1.00 98.31 110 THR A O 1
ATOM 838 N N . ILE A 1 111 ? -4.854 0.910 15.330 1.00 98.50 111 ILE A N 1
ATOM 839 C CA . ILE A 1 111 ? -5.905 0.088 14.719 1.00 98.50 111 ILE A CA 1
ATOM 840 C C . ILE A 1 111 ? -5.610 -0.118 13.236 1.00 98.50 111 ILE A C 1
ATOM 842 O O . ILE A 1 111 ? -5.226 0.823 12.549 1.00 98.50 111 ILE A O 1
ATOM 846 N N . GLN A 1 112 ? -5.806 -1.340 12.750 1.00 98.69 112 GLN A N 1
ATOM 847 C CA . GLN A 1 112 ? -5.798 -1.653 11.327 1.00 98.69 112 GLN A CA 1
ATOM 848 C C . GLN A 1 112 ? -7.232 -1.817 10.838 1.00 98.69 112 GLN A C 1
ATOM 850 O O . GLN A 1 112 ? -8.020 -2.569 11.418 1.00 98.69 112 GLN A O 1
ATOM 855 N N . LEU A 1 113 ? -7.542 -1.136 9.742 1.00 98.75 113 LEU A N 1
ATOM 856 C CA . LEU A 1 113 ? -8.792 -1.263 9.011 1.00 98.75 113 LEU A CA 1
ATOM 857 C C . LEU A 1 113 ? -8.511 -1.976 7.690 1.00 98.75 113 LEU A C 1
ATOM 859 O O . LEU A 1 113 ? -7.700 -1.514 6.888 1.00 98.75 113 LEU A O 1
ATOM 863 N N . HIS A 1 114 ? -9.183 -3.099 7.469 1.00 98.69 114 HIS A N 1
ATOM 864 C CA . HIS A 1 114 ? -9.085 -3.878 6.242 1.00 98.69 114 HIS A CA 1
ATOM 865 C C . HIS A 1 114 ? -10.336 -3.660 5.397 1.00 98.69 114 HIS A C 1
ATOM 867 O O . HIS A 1 114 ? -11.458 -3.929 5.835 1.00 98.69 114 HIS A O 1
ATOM 873 N N . TYR A 1 115 ? -10.1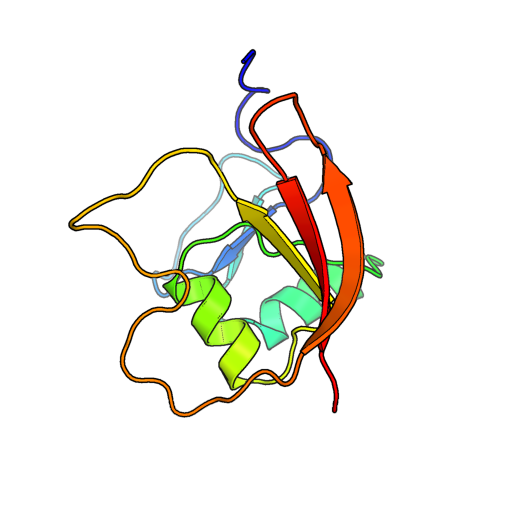46 -3.160 4.181 1.00 98.75 115 TYR A N 1
ATOM 874 C CA . TYR A 1 115 ? -11.212 -2.832 3.248 1.00 98.75 115 TYR A CA 1
ATOM 875 C C . TYR A 1 115 ? -11.100 -3.622 1.951 1.00 98.75 115 TYR A C 1
ATOM 877 O O . TYR A 1 115 ? -10.011 -3.780 1.408 1.00 98.75 115 TYR A O 1
ATOM 885 N N . LEU A 1 116 ? -12.254 -3.992 1.399 1.00 98.62 116 LEU A N 1
ATOM 886 C CA . LEU A 1 116 ? -12.404 -4.417 0.011 1.00 98.62 116 LEU A CA 1
ATOM 887 C C . LEU A 1 116 ? -12.770 -3.216 -0.865 1.00 98.62 116 LEU A C 1
ATOM 889 O O . LEU A 1 116 ? -13.670 -2.447 -0.510 1.00 98.62 116 LEU A O 1
ATOM 893 N N . VAL A 1 117 ? -12.138 -3.090 -2.029 1.00 97.94 117 VAL A N 1
ATOM 894 C CA . VAL A 1 117 ? -12.524 -2.117 -3.057 1.00 97.94 117 VAL A CA 1
ATOM 895 C C . VAL A 1 117 ? -13.712 -2.659 -3.855 1.00 97.94 117 VAL A C 1
ATOM 897 O O . VAL A 1 117 ? -13.663 -3.744 -4.430 1.00 97.94 117 VAL A O 1
ATOM 900 N N . GLN A 1 118 ? -14.804 -1.899 -3.896 1.00 95.94 118 GLN A N 1
ATOM 901 C CA . GLN A 1 118 ? -16.000 -2.237 -4.663 1.00 95.94 118 GLN A CA 1
ATOM 902 C C . GLN A 1 118 ? -15.838 -1.786 -6.120 1.00 95.94 118 GLN A C 1
ATOM 904 O O . GLN A 1 118 ? -15.525 -0.620 -6.371 1.00 95.94 118 GLN A O 1
ATOM 909 N N . LYS A 1 119 ? -16.072 -2.709 -7.059 1.00 87.19 119 LYS A N 1
ATOM 910 C CA . LYS A 1 119 ? -16.032 -2.485 -8.513 1.00 87.19 119 LYS A CA 1
ATOM 911 C C . LYS A 1 119 ? -17.435 -2.258 -9.071 1.00 87.19 119 LYS A C 1
ATOM 913 O O . LYS A 1 119 ? -18.384 -2.867 -8.526 1.00 87.19 119 LYS A O 1
#

pLDDT: mean 90.9, std 10.85, range [45.12, 98.75]

Secondary structure (DSSP, 8-state):
----PSSPTTS-EEEE-S-TT---SSTTEEEESSHHHHHHHHHHHTT---------HHHHHHHHHTT---EEEEEE-S---SSS--SSPSS-----EEEEEEEEESSSS-EEEEEEEE-

InterPro domains:
  IPR002734 Bacterial bifunctional deaminase-reductase, C-terminal [PF01872] (36-110)
  IPR024072 Dihydrofolate reductase-like domain superfamily [G3DSA:3.40.430.10] (1-119)
  IPR024072 Dihydrofolate reductase-like domain superfamily [SSF53597] (2-118)